Protein AF-A0A918WQM6-F1 (afdb_monomer_lite)

pLDDT: mean 87.81, std 10.88, range [41.34, 97.0]

Foldseek 3Di:
DKDAFDLVAWLDVPDDRIDDAAEWADQEQAAPDADDADPLLLVLLVVQLPRFWTHRDPPDKGQRNHPSPDIDAGWGWDAFPNHIYIYTSCRNVCCPVRRHDIDPVVRVRSSVVSVVVVVVVVVVVVD

InterPro domains:
  IPR057679 Domain of unknown function DUF7919 [PF25535] (1-109)

Secondary structure (DSSP, 8-state):
-EEE--GGGSS-TTS-SEEE-EE----SSS-SSB----HHHHHHHHHHHHH-EE--SS---EE-TTTS--EE--EEEEEETTEEEEEETTHHHHHHHH-B---HHHHHHHHHHHHHHHHHHHHHTT-

Radius of gyration: 14.98 Å; chains: 1; bounding box: 44×34×33 Å

Structure (mmCIF, N/CA/C/O backbone):
data_AF-A0A918WQM6-F1
#
_entry.id   AF-A0A918WQM6-F1
#
loop_
_atom_site.group_PDB
_atom_site.id
_atom_site.type_symbol
_atom_site.label_atom_id
_atom_site.label_alt_id
_atom_site.label_comp_id
_atom_site.label_asym_id
_atom_site.label_entity_id
_atom_site.label_seq_id
_atom_site.pdbx_PDB_ins_code
_atom_site.Cartn_x
_atom_site.Cartn_y
_atom_site.Cartn_z
_atom_site.occupancy
_atom_site.B_iso_or_equiv
_atom_site.auth_seq_id
_atom_site.auth_comp_id
_atom_site.auth_asym_id
_atom_site.auth_atom_id
_atom_site.pdbx_PDB_model_num
ATOM 1 N N . MET A 1 1 ? 8.809 11.184 5.859 1.00 69.31 1 MET A N 1
ATOM 2 C CA . MET A 1 1 ? 9.151 11.878 4.593 1.00 69.31 1 MET A CA 1
ATOM 3 C C . MET A 1 1 ? 8.010 12.835 4.292 1.00 69.31 1 MET A C 1
ATOM 5 O O . MET A 1 1 ? 6.883 12.490 4.625 1.00 69.31 1 MET A O 1
ATOM 9 N N . GLN A 1 2 ? 8.289 14.024 3.757 1.00 77.38 2 GLN A N 1
ATOM 10 C CA . GLN A 1 2 ? 7.253 15.012 3.442 1.00 77.38 2 GLN A CA 1
ATOM 11 C C . GLN A 1 2 ? 6.673 14.735 2.048 1.00 77.38 2 GLN A C 1
ATOM 13 O O . GLN A 1 2 ? 7.437 14.555 1.099 1.00 77.38 2 GLN A O 1
ATOM 18 N N . TYR A 1 3 ? 5.347 14.696 1.937 1.00 77.69 3 TYR A N 1
ATOM 19 C CA . TYR A 1 3 ? 4.609 14.437 0.698 1.00 77.69 3 TYR A CA 1
ATOM 20 C C . TYR A 1 3 ? 3.742 15.627 0.324 1.00 77.69 3 TYR A C 1
ATOM 22 O O . TYR A 1 3 ? 3.312 16.365 1.208 1.00 77.69 3 TYR A O 1
ATOM 30 N N . SER A 1 4 ? 3.469 15.786 -0.972 1.00 74.38 4 SER A N 1
ATOM 31 C CA . SER A 1 4 ? 2.520 16.769 -1.486 1.00 74.38 4 SER A CA 1
ATOM 32 C C . SER A 1 4 ? 1.510 16.143 -2.442 1.00 74.38 4 SER A C 1
ATOM 34 O O . SER A 1 4 ? 1.832 15.208 -3.173 1.00 74.38 4 SER A O 1
ATOM 36 N N . HIS A 1 5 ? 0.278 16.654 -2.433 1.00 77.38 5 HIS A N 1
ATOM 37 C CA . HIS A 1 5 ? -0.813 16.155 -3.278 1.00 77.38 5 HIS A CA 1
ATOM 38 C C . HIS A 1 5 ? -1.697 17.290 -3.801 1.00 77.38 5 HIS A C 1
ATOM 40 O O . HIS A 1 5 ? -1.682 18.401 -3.272 1.00 77.38 5 HIS A O 1
ATOM 46 N N . LEU A 1 6 ? -2.472 17.009 -4.853 1.00 72.31 6 LEU A N 1
ATOM 47 C CA . LEU A 1 6 ? -3.503 17.922 -5.339 1.00 72.31 6 LEU A CA 1
ATOM 48 C C . LEU A 1 6 ? -4.809 17.649 -4.596 1.00 72.31 6 LEU A C 1
ATOM 50 O O . LEU A 1 6 ? -5.522 16.697 -4.914 1.00 72.31 6 LEU A O 1
ATOM 54 N N . LYS A 1 7 ? -5.131 18.524 -3.644 1.00 74.12 7 LYS A N 1
ATOM 55 C CA . LYS A 1 7 ? -6.284 18.403 -2.745 1.00 74.12 7 LYS A CA 1
ATOM 56 C C . LYS A 1 7 ? -7.619 18.154 -3.459 1.00 74.12 7 LYS A C 1
ATOM 58 O O . LYS A 1 7 ? -8.432 17.372 -2.987 1.00 74.12 7 LYS A O 1
ATOM 63 N N . GLU A 1 8 ? -7.814 18.768 -4.623 1.00 73.69 8 GLU A N 1
ATOM 64 C CA . GLU A 1 8 ? -9.010 18.635 -5.477 1.00 73.69 8 GLU A CA 1
ATOM 65 C C . GLU A 1 8 ? -9.233 17.214 -6.023 1.00 73.69 8 GLU A C 1
ATOM 67 O O . GLU A 1 8 ? -10.325 16.878 -6.472 1.00 73.69 8 GLU A O 1
ATOM 72 N N . PHE A 1 9 ? -8.193 16.381 -5.999 1.00 70.38 9 PHE A N 1
ATOM 73 C CA . PHE A 1 9 ? -8.187 15.022 -6.535 1.00 70.38 9 PHE A CA 1
ATOM 74 C C . PHE A 1 9 ? -7.825 13.976 -5.469 1.00 70.38 9 PHE A C 1
ATOM 76 O O . PHE A 1 9 ? -7.461 12.848 -5.817 1.00 70.38 9 PHE A O 1
ATOM 83 N N . SER A 1 10 ? -7.892 14.355 -4.193 1.00 73.69 10 SER A N 1
ATOM 84 C CA . SER A 1 10 ? -7.648 13.476 -3.051 1.00 73.69 10 SER A CA 1
ATOM 85 C C . SER A 1 10 ? -8.960 13.102 -2.383 1.00 73.69 10 SER A C 1
ATOM 87 O O . SER A 1 10 ? -9.859 13.932 -2.276 1.00 73.69 10 SER A O 1
ATOM 89 N N . TYR A 1 11 ? -9.067 11.848 -1.935 1.00 75.75 11 TYR A N 1
ATOM 90 C CA . TYR A 1 11 ? -10.270 11.364 -1.249 1.00 75.75 11 TYR A CA 1
ATOM 91 C C . TYR A 1 11 ? -10.570 12.168 0.025 1.00 75.75 11 TYR A C 1
ATOM 93 O O . TYR A 1 11 ? -11.726 12.355 0.393 1.00 75.75 11 TYR A O 1
ATOM 101 N N . ASP A 1 12 ? -9.515 12.643 0.687 1.00 78.31 12 ASP A N 1
ATOM 102 C CA . ASP A 1 12 ? -9.597 13.414 1.914 1.00 78.31 12 ASP A CA 1
ATOM 103 C C . ASP A 1 12 ? -9.379 14.901 1.610 1.00 78.31 12 ASP A C 1
ATOM 105 O O . ASP A 1 12 ? -8.253 15.369 1.415 1.00 78.31 12 ASP A O 1
ATOM 109 N N . SER A 1 13 ? -10.481 15.653 1.578 1.00 73.44 13 SER A N 1
ATOM 110 C CA . SER A 1 13 ? -10.463 17.109 1.418 1.00 73.44 13 SER A CA 1
ATOM 111 C C . SER A 1 13 ? -10.009 17.858 2.677 1.00 73.44 13 SER A C 1
ATOM 113 O O . SER A 1 13 ? -9.940 19.085 2.665 1.00 73.44 13 SER A O 1
ATOM 115 N N . GLU A 1 14 ? -9.727 17.175 3.781 1.00 81.56 14 GLU A N 1
ATOM 116 C CA . GLU A 1 14 ? -9.132 17.757 4.986 1.00 81.56 14 GLU A CA 1
ATOM 117 C C . GLU A 1 14 ? -7.619 17.522 5.050 1.00 81.56 14 GLU A C 1
ATOM 119 O O . GLU A 1 14 ? -6.918 18.277 5.729 1.00 81.56 14 GLU A O 1
ATOM 124 N N . LEU A 1 15 ? -7.094 16.560 4.280 1.00 83.12 15 LEU A N 1
ATOM 125 C CA . LEU A 1 15 ? -5.661 16.298 4.181 1.00 83.12 15 LEU A CA 1
ATOM 126 C C . LEU A 1 15 ? -4.920 17.571 3.724 1.00 83.12 15 LEU A C 1
ATOM 128 O O . LEU A 1 15 ? -5.226 18.122 2.655 1.00 83.12 15 LEU A O 1
ATOM 132 N N . PRO A 1 16 ? -3.941 18.070 4.503 1.00 84.00 16 PRO A N 1
ATOM 133 C CA . PRO A 1 16 ? -3.197 19.262 4.130 1.00 84.00 16 PRO A CA 1
ATOM 134 C C . PRO A 1 16 ? -2.377 18.993 2.867 1.00 84.00 16 PRO A C 1
ATOM 136 O O . PRO A 1 16 ? -1.954 17.865 2.623 1.00 84.00 16 PRO A O 1
ATOM 139 N N . GLU A 1 17 ? -2.126 20.033 2.067 1.00 82.00 17 GLU A N 1
ATOM 140 C CA . GLU A 1 17 ? -1.354 19.916 0.816 1.00 82.00 17 GLU A CA 1
ATOM 141 C C . GLU A 1 17 ? 0.036 19.318 1.030 1.00 82.00 17 GLU A C 1
ATOM 143 O O . GLU A 1 17 ? 0.595 18.737 0.106 1.00 82.00 17 GLU A O 1
ATOM 148 N N . GLN A 1 18 ? 0.583 19.469 2.239 1.00 84.06 18 GLN A N 1
ATOM 149 C CA . GLN A 1 18 ? 1.827 18.856 2.673 1.00 84.06 18 GLN A CA 1
ATOM 150 C C . GLN A 1 18 ? 1.616 18.125 3.996 1.00 84.06 18 GLN A C 1
ATOM 152 O O . GLN A 1 18 ? 1.086 18.704 4.945 1.00 84.06 18 GLN A O 1
ATOM 157 N N . PHE A 1 19 ? 2.070 16.878 4.072 1.00 87.88 19 PHE A N 1
ATOM 158 C CA . PHE A 1 19 ? 1.970 16.044 5.270 1.00 87.88 19 PHE A CA 1
ATOM 159 C C . PHE A 1 19 ? 3.150 15.078 5.370 1.00 87.88 19 PHE A C 1
ATOM 161 O O . PHE A 1 19 ? 3.879 14.848 4.399 1.00 87.88 19 PHE A O 1
ATOM 168 N N . GLU A 1 20 ? 3.359 14.522 6.560 1.00 91.44 20 GLU A N 1
ATOM 169 C CA . GLU A 1 20 ? 4.346 13.472 6.772 1.00 91.44 20 GLU A CA 1
ATOM 170 C C . GLU A 1 20 ? 3.677 12.109 6.752 1.00 91.44 20 GLU A C 1
ATOM 172 O O . GLU A 1 20 ? 2.730 11.875 7.492 1.00 91.44 20 GLU A O 1
ATOM 177 N N . ALA A 1 21 ? 4.215 11.189 5.956 1.00 92.56 21 ALA A N 1
ATOM 178 C CA . ALA A 1 21 ? 3.730 9.818 5.926 1.00 92.56 21 ALA A CA 1
ATOM 179 C C . ALA A 1 21 ? 4.868 8.798 5.925 1.00 92.56 21 ALA A C 1
ATOM 181 O O . ALA A 1 21 ? 6.026 9.099 5.593 1.00 92.56 21 ALA A O 1
ATOM 182 N N . LYS A 1 22 ? 4.513 7.565 6.288 1.00 94.50 22 LYS A N 1
ATOM 183 C CA . LYS A 1 22 ? 5.335 6.377 6.061 1.00 94.50 22 LYS A CA 1
ATOM 184 C C . LYS A 1 22 ? 4.954 5.746 4.722 1.00 94.50 22 LYS A C 1
ATOM 186 O O . LYS A 1 22 ? 3.799 5.378 4.516 1.00 94.50 22 LYS A O 1
ATOM 191 N N . ALA A 1 23 ? 5.926 5.598 3.825 1.00 93.69 23 ALA A N 1
ATOM 192 C CA . ALA A 1 23 ? 5.724 4.849 2.590 1.00 93.69 23 ALA A CA 1
ATOM 193 C C . ALA A 1 23 ? 5.684 3.347 2.876 1.00 93.69 23 ALA A C 1
ATOM 195 O O . ALA A 1 23 ? 6.599 2.811 3.502 1.00 93.69 23 ALA A O 1
ATOM 196 N N . ILE A 1 24 ? 4.658 2.673 2.369 1.00 94.31 24 ILE A N 1
ATOM 197 C CA . ILE A 1 24 ? 4.498 1.224 2.441 1.00 94.31 24 ILE A CA 1
ATOM 198 C C . ILE A 1 24 ? 4.292 0.701 1.028 1.00 94.31 24 ILE A C 1
ATOM 200 O O . ILE A 1 24 ? 3.323 1.035 0.359 1.00 94.31 24 ILE A O 1
ATOM 204 N N . GLY A 1 25 ? 5.214 -0.123 0.552 1.00 89.06 25 GLY A N 1
ATOM 205 C CA . GLY A 1 25 ? 5.194 -0.629 -0.811 1.00 89.06 25 GLY A CA 1
ATOM 206 C C . GLY A 1 25 ? 6.591 -0.729 -1.391 1.00 89.06 25 GLY A C 1
ATOM 207 O O . GLY A 1 25 ? 7.589 -0.400 -0.747 1.00 89.06 25 GLY A O 1
ATOM 208 N N . TRP A 1 26 ? 6.655 -1.196 -2.631 1.00 88.88 26 TRP A N 1
ATOM 209 C CA . TRP A 1 26 ? 7.916 -1.405 -3.313 1.00 88.88 26 TRP A CA 1
ATOM 210 C C . TRP A 1 26 ? 7.788 -1.136 -4.809 1.00 88.88 26 TRP A C 1
ATOM 212 O O . TRP A 1 26 ? 6.799 -1.523 -5.419 1.00 88.88 26 TRP A O 1
ATOM 222 N N . LEU A 1 27 ? 8.793 -0.476 -5.387 1.00 85.25 27 LEU A N 1
ATOM 223 C CA . LEU A 1 27 ? 8.867 -0.110 -6.807 1.00 85.25 27 LEU A CA 1
ATOM 224 C C . LEU A 1 27 ? 10.276 -0.403 -7.343 1.00 85.25 27 LEU A C 1
ATOM 226 O O . LEU A 1 27 ? 11.001 0.484 -7.793 1.00 85.25 27 LEU A O 1
ATOM 230 N N . GLY A 1 28 ? 10.699 -1.659 -7.210 1.00 89.44 28 GLY A N 1
ATOM 231 C CA . GLY A 1 28 ? 12.030 -2.126 -7.600 1.00 89.44 28 GLY A CA 1
ATOM 232 C C . GLY A 1 28 ? 12.003 -3.363 -8.496 1.00 89.44 28 GLY A C 1
ATOM 233 O O . GLY A 1 28 ? 10.940 -3.837 -8.904 1.00 89.44 28 GLY A O 1
ATOM 234 N N . LYS A 1 29 ? 13.203 -3.871 -8.799 1.00 94.50 29 LYS A N 1
ATOM 235 C CA . LYS A 1 29 ? 13.438 -5.038 -9.672 1.00 94.50 29 LYS A CA 1
ATOM 236 C C . LYS A 1 29 ? 13.392 -6.392 -8.953 1.00 94.50 29 LYS A C 1
ATOM 238 O O . LYS A 1 29 ? 13.402 -7.426 -9.606 1.00 94.50 29 LYS A O 1
ATOM 243 N N . GLU A 1 30 ? 13.309 -6.379 -7.630 1.00 93.38 30 GLU A N 1
ATOM 244 C CA . GLU A 1 30 ? 13.165 -7.545 -6.751 1.00 93.38 30 GLU A CA 1
ATOM 245 C C . GLU A 1 30 ? 12.461 -7.100 -5.472 1.00 93.38 30 GLU A C 1
ATOM 247 O O . GLU A 1 30 ? 12.603 -5.936 -5.123 1.00 93.38 30 GLU A O 1
ATOM 252 N N . VAL A 1 31 ? 11.708 -7.956 -4.780 1.00 92.56 31 VAL A N 1
ATOM 253 C CA . VAL A 1 31 ? 11.050 -7.580 -3.513 1.00 92.56 31 VAL A CA 1
ATOM 254 C C . VAL A 1 31 ? 11.999 -7.767 -2.321 1.00 92.56 31 VAL A C 1
ATOM 256 O O . VAL A 1 31 ? 12.730 -8.753 -2.289 1.00 92.56 31 VAL A O 1
ATOM 259 N N . PRO A 1 32 ? 11.987 -6.868 -1.319 1.00 92.56 32 PRO A N 1
ATOM 260 C CA . PRO A 1 32 ? 12.908 -6.941 -0.180 1.00 92.56 32 PRO A CA 1
ATOM 261 C C . PRO A 1 32 ? 12.549 -8.068 0.794 1.00 92.56 32 PRO A C 1
ATOM 263 O O . PRO A 1 32 ? 13.415 -8.607 1.477 1.00 92.56 32 PRO A O 1
ATOM 266 N N . LEU A 1 33 ? 11.263 -8.407 0.867 1.00 94.50 33 LEU A N 1
ATOM 267 C CA . LEU A 1 33 ? 10.731 -9.489 1.674 1.00 94.50 33 LEU A CA 1
ATOM 268 C C . LEU A 1 33 ? 9.575 -10.140 0.919 1.00 94.50 33 LEU A C 1
ATOM 270 O O . LEU A 1 33 ? 8.769 -9.441 0.293 1.00 94.50 33 LEU A O 1
ATOM 274 N N . SER A 1 34 ? 9.506 -11.469 0.990 1.00 95.12 34 SER A N 1
ATOM 275 C CA . SER A 1 34 ? 8.445 -12.255 0.367 1.00 95.12 34 SER A CA 1
ATOM 276 C C . SER A 1 34 ? 7.697 -13.102 1.383 1.00 95.12 34 SER A C 1
ATOM 278 O O . SER A 1 34 ? 8.312 -13.649 2.297 1.00 95.12 34 SER A O 1
ATOM 280 N N . GLY A 1 35 ? 6.387 -13.247 1.204 1.00 94.56 35 GLY A N 1
ATOM 281 C CA . GLY A 1 35 ? 5.570 -14.069 2.087 1.00 94.56 35 GLY A CA 1
ATOM 282 C C . GLY A 1 35 ? 4.081 -13.999 1.788 1.00 94.56 35 GLY A C 1
ATOM 283 O O . GLY A 1 35 ? 3.651 -13.433 0.783 1.00 94.56 35 GLY A O 1
ATOM 284 N N . GLU A 1 36 ? 3.305 -14.613 2.675 1.00 94.38 36 GLU A N 1
ATOM 285 C CA . GLU A 1 36 ? 1.847 -14.612 2.620 1.00 94.38 36 GLU A CA 1
ATOM 286 C C . GLU A 1 36 ? 1.274 -13.502 3.501 1.00 94.38 36 GLU A C 1
ATOM 288 O O . GLU A 1 36 ? 1.846 -13.137 4.528 1.00 94.38 36 GLU A O 1
ATOM 293 N N . ILE A 1 37 ? 0.126 -12.973 3.086 1.00 95.56 37 ILE A N 1
ATOM 294 C CA . ILE A 1 37 ? -0.606 -11.927 3.795 1.00 95.56 37 ILE A CA 1
ATOM 295 C C . ILE A 1 37 ? -1.979 -12.487 4.155 1.00 95.56 37 ILE A C 1
ATOM 297 O O . ILE A 1 37 ? -2.611 -13.163 3.341 1.00 95.56 37 ILE A O 1
ATOM 301 N N . GLY A 1 38 ? -2.444 -12.201 5.372 1.00 94.81 38 GLY A N 1
ATOM 302 C CA . GLY A 1 38 ? -3.777 -12.594 5.821 1.00 94.81 38 GLY A CA 1
ATOM 303 C C . GLY A 1 38 ? -4.883 -11.999 4.942 1.00 94.81 38 GLY A C 1
ATOM 304 O O . GLY A 1 38 ? -4.773 -10.865 4.473 1.00 94.81 38 GLY A O 1
ATOM 305 N N . ALA A 1 39 ? -5.964 -12.757 4.742 1.00 94.25 39 ALA A N 1
ATOM 306 C CA . ALA A 1 39 ? -7.071 -12.365 3.866 1.00 94.25 39 ALA A CA 1
ATOM 307 C C . ALA A 1 39 ? -7.688 -11.009 4.253 1.00 94.25 39 ALA A C 1
ATOM 309 O O . ALA A 1 39 ? -7.913 -10.176 3.381 1.00 94.25 39 ALA A O 1
ATOM 310 N N . ASP A 1 40 ? -7.859 -10.746 5.551 1.00 95.06 40 ASP A N 1
ATOM 311 C CA . ASP A 1 40 ? -8.401 -9.473 6.040 1.00 95.06 40 ASP A CA 1
ATOM 312 C C . ASP A 1 40 ? -7.519 -8.274 5.647 1.00 95.06 40 ASP A C 1
ATOM 314 O O . ASP A 1 40 ? -8.036 -7.233 5.247 1.00 95.06 40 ASP A O 1
ATOM 318 N N . CYS A 1 41 ? -6.190 -8.417 5.677 1.00 96.44 41 CYS A N 1
ATOM 319 C CA . CYS A 1 41 ? -5.279 -7.366 5.220 1.00 96.44 41 CYS A CA 1
ATOM 320 C C . CYS A 1 41 ? -5.352 -7.164 3.702 1.00 96.44 41 CYS A C 1
ATOM 322 O O . CYS A 1 41 ? -5.303 -6.029 3.235 1.00 96.44 41 CYS A O 1
ATOM 324 N N . ILE A 1 42 ? -5.488 -8.241 2.921 1.00 96.19 42 ILE A N 1
ATOM 325 C CA . ILE A 1 42 ? -5.682 -8.135 1.467 1.00 96.19 42 ILE A CA 1
ATOM 326 C C . ILE A 1 42 ? -6.975 -7.383 1.148 1.00 96.19 42 ILE A C 1
ATOM 328 O O . ILE A 1 42 ? -6.967 -6.478 0.310 1.00 96.19 42 ILE A O 1
ATOM 332 N N . ASP A 1 43 ? -8.067 -7.721 1.827 1.00 95.75 43 ASP A N 1
ATOM 333 C CA . ASP A 1 43 ? -9.360 -7.071 1.628 1.00 95.75 43 ASP A CA 1
ATOM 334 C C . ASP A 1 43 ? -9.310 -5.591 2.025 1.00 95.75 43 ASP A C 1
ATOM 336 O O . ASP A 1 43 ? -9.795 -4.743 1.276 1.00 95.75 43 ASP A O 1
ATOM 340 N N . ALA A 1 44 ? -8.621 -5.260 3.121 1.00 95.94 44 ALA A N 1
ATOM 341 C CA . ALA A 1 44 ? -8.376 -3.877 3.516 1.00 95.94 44 ALA A CA 1
ATOM 342 C C . ALA A 1 44 ? -7.603 -3.095 2.439 1.00 95.94 44 ALA A C 1
ATOM 344 O O . ALA A 1 44 ? -8.006 -1.996 2.067 1.00 95.94 44 ALA A O 1
ATOM 345 N N . ILE A 1 45 ? -6.520 -3.653 1.882 1.00 95.12 45 ILE A N 1
ATOM 346 C CA . ILE A 1 45 ? -5.748 -2.979 0.819 1.00 95.12 45 ILE A CA 1
ATOM 347 C C . ILE A 1 45 ? -6.607 -2.791 -0.439 1.00 95.12 45 ILE A C 1
ATOM 349 O O . ILE A 1 45 ? -6.527 -1.743 -1.081 1.00 95.12 45 ILE A O 1
ATOM 353 N N . ARG A 1 46 ? -7.446 -3.772 -0.795 1.00 95.00 46 ARG A N 1
ATOM 354 C CA . ARG A 1 46 ? -8.377 -3.657 -1.931 1.00 95.00 46 ARG A CA 1
ATOM 355 C C . ARG A 1 46 ? -9.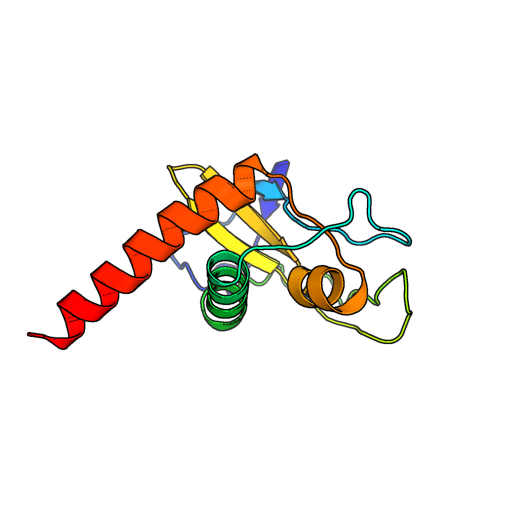407 -2.552 -1.721 1.00 95.00 46 ARG A C 1
ATOM 357 O O . ARG A 1 46 ? -9.637 -1.788 -2.654 1.00 95.00 46 ARG A O 1
ATOM 364 N N . PHE A 1 47 ? -9.965 -2.439 -0.517 1.00 93.88 47 PHE A N 1
ATOM 365 C CA . PHE A 1 47 ? -10.857 -1.342 -0.144 1.00 93.88 47 PHE A CA 1
ATOM 366 C C . PHE A 1 47 ? -10.151 0.018 -0.247 1.00 93.88 47 PHE A C 1
ATOM 368 O O . PHE A 1 47 ? -10.624 0.924 -0.924 1.00 93.88 47 PHE A O 1
ATOM 375 N N . LEU A 1 48 ? -8.956 0.154 0.335 1.00 92.69 48 LEU A N 1
ATOM 376 C CA . LEU A 1 48 ? -8.182 1.401 0.257 1.00 92.69 48 LEU A CA 1
ATOM 377 C C . LEU A 1 48 ? -7.855 1.785 -1.190 1.00 92.69 48 LEU A C 1
ATOM 379 O O . LEU A 1 48 ? -7.815 2.964 -1.535 1.00 92.69 48 LEU A O 1
ATOM 383 N N . HIS A 1 49 ? -7.637 0.789 -2.047 1.00 90.38 49 HIS A N 1
ATOM 384 C CA . HIS A 1 49 ? -7.398 0.988 -3.468 1.00 90.38 49 HIS A CA 1
ATOM 385 C C . HIS A 1 49 ? -8.613 1.536 -4.230 1.00 90.38 49 HIS A C 1
ATOM 387 O O . HIS A 1 49 ? -8.409 2.249 -5.218 1.00 90.38 49 HIS A O 1
ATOM 393 N N . SER A 1 50 ? -9.844 1.237 -3.800 1.00 88.06 50 SER A N 1
ATOM 394 C CA . SER A 1 50 ? -11.053 1.812 -4.398 1.00 88.06 50 SER A CA 1
ATOM 395 C C . SER A 1 50 ? -11.418 3.168 -3.794 1.00 88.06 50 SER A C 1
ATOM 397 O O . SER A 1 50 ? -11.708 4.093 -4.551 1.00 88.06 50 SER A O 1
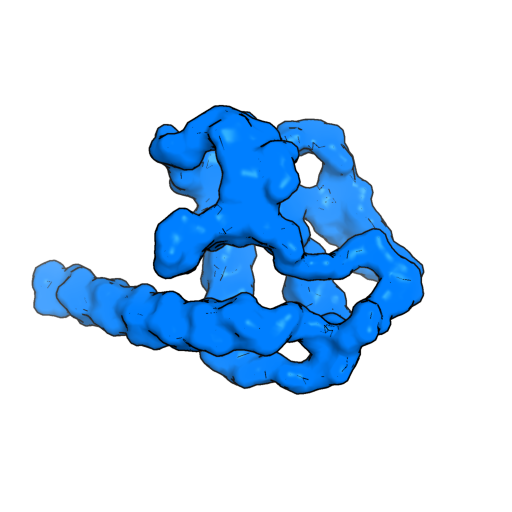ATOM 399 N N . GLU A 1 51 ? -11.327 3.314 -2.470 1.00 86.69 51 GLU A N 1
ATOM 400 C CA . GLU A 1 51 ? -11.910 4.463 -1.763 1.00 86.69 51 GLU A CA 1
ATOM 401 C C . GLU A 1 51 ? -10.908 5.572 -1.422 1.00 86.69 51 GLU A C 1
ATOM 403 O O . GLU A 1 51 ? -11.253 6.751 -1.418 1.00 86.69 51 GLU A O 1
ATOM 408 N N . CYS A 1 52 ? -9.645 5.235 -1.151 1.00 85.25 52 CYS A N 1
ATOM 409 C CA . CYS A 1 52 ? -8.709 6.150 -0.489 1.00 85.25 52 CYS A CA 1
ATOM 410 C C . CYS A 1 52 ? -7.615 6.685 -1.419 1.00 85.25 52 CYS A C 1
ATOM 412 O O . CYS A 1 52 ? -6.453 6.857 -1.033 1.00 85.25 52 CYS A O 1
ATOM 414 N N . ARG A 1 53 ? -7.969 6.945 -2.680 1.00 84.00 53 ARG A N 1
ATOM 415 C CA . ARG A 1 53 ? -7.023 7.430 -3.688 1.00 84.00 53 ARG A CA 1
ATOM 416 C C . ARG A 1 53 ? -6.585 8.865 -3.404 1.00 84.00 53 ARG A C 1
ATOM 418 O O . ARG A 1 53 ? -7.405 9.743 -3.142 1.00 84.00 53 ARG A O 1
ATOM 425 N N . ILE A 1 54 ? -5.292 9.119 -3.580 1.00 82.69 54 ILE A N 1
ATOM 426 C CA . ILE A 1 54 ? -4.760 10.474 -3.700 1.00 82.69 54 ILE A CA 1
ATOM 427 C C . ILE A 1 54 ? -4.074 10.673 -5.048 1.00 82.69 54 ILE A C 1
ATOM 429 O O . ILE A 1 54 ? -3.596 9.730 -5.692 1.00 82.69 54 ILE A O 1
ATOM 433 N N . SER A 1 55 ? -4.056 11.921 -5.508 1.00 74.75 55 SER A N 1
ATOM 434 C CA . SER A 1 55 ? -3.435 12.287 -6.775 1.00 74.75 55 SER A CA 1
ATOM 435 C C . SER A 1 55 ? -2.278 13.243 -6.546 1.00 74.75 55 SER A C 1
ATOM 437 O O . SER A 1 55 ? -2.459 14.437 -6.314 1.00 74.75 55 SER A O 1
ATOM 439 N N . SER A 1 56 ? -1.069 12.738 -6.748 1.00 69.94 56 SER A N 1
ATOM 440 C CA . SER A 1 56 ? 0.156 13.543 -6.788 1.00 69.94 56 SER A CA 1
ATOM 441 C C . SER A 1 56 ? 0.344 14.253 -8.148 1.00 69.94 56 SER A C 1
ATOM 443 O O . SER A 1 56 ? 1.455 14.567 -8.568 1.00 69.94 56 SER A O 1
ATOM 445 N N . GLY A 1 57 ? -0.745 14.478 -8.897 1.00 69.88 57 GLY A N 1
ATOM 446 C CA . GLY A 1 57 ? -0.743 15.182 -10.181 1.00 69.88 57 GLY A CA 1
ATOM 447 C C . GLY A 1 57 ? -0.140 14.380 -11.343 1.00 69.88 57 GLY A C 1
ATOM 448 O O . GLY A 1 57 ? -0.651 13.317 -11.710 1.00 69.88 57 GLY A O 1
ATOM 449 N N . GLN A 1 58 ? 0.900 14.930 -11.984 1.00 65.06 58 GLN A N 1
ATOM 450 C CA . GLN A 1 58 ? 1.474 14.449 -13.254 1.00 65.06 58 GLN A CA 1
ATOM 451 C C . GLN A 1 58 ? 2.738 13.580 -13.108 1.00 65.06 58 GLN A C 1
ATOM 453 O O . GLN A 1 58 ? 3.496 13.459 -14.065 1.00 65.06 58 GLN A O 1
ATOM 458 N N . LEU A 1 59 ? 2.962 12.910 -11.971 1.00 75.94 59 LEU A N 1
ATOM 459 C CA . LEU A 1 59 ? 4.141 12.040 -11.763 1.00 75.94 59 LEU A CA 1
ATOM 460 C C . LEU A 1 59 ? 4.225 10.808 -12.701 1.00 75.94 59 LEU A C 1
ATOM 462 O O . LEU A 1 59 ? 5.122 9.980 -12.568 1.00 75.94 59 LEU A O 1
ATOM 466 N N . GLY A 1 60 ? 3.330 10.700 -13.686 1.00 84.75 60 GLY A N 1
ATOM 467 C CA . GLY A 1 60 ? 3.385 9.698 -14.741 1.00 84.75 60 GLY A CA 1
ATOM 468 C C . GLY A 1 60 ? 2.886 8.333 -14.287 1.00 84.75 60 GLY A C 1
ATOM 469 O O . GLY A 1 60 ? 2.013 8.228 -13.427 1.00 84.75 60 GLY A O 1
ATOM 470 N N . TYR A 1 61 ? 3.408 7.292 -14.927 1.00 89.69 61 TYR A N 1
ATOM 471 C CA . TYR A 1 61 ? 3.107 5.899 -14.626 1.00 89.69 61 TYR A CA 1
ATOM 472 C C . TYR A 1 61 ? 4.384 5.160 -14.255 1.00 89.69 61 TYR A C 1
ATOM 474 O O . TYR A 1 61 ? 5.453 5.453 -14.790 1.00 89.69 61 TYR A O 1
ATOM 482 N N . HIS A 1 62 ? 4.250 4.152 -13.400 1.00 91.25 62 HIS A N 1
ATOM 483 C CA . HIS A 1 62 ? 5.322 3.220 -13.101 1.00 91.25 62 HIS A CA 1
ATOM 484 C C . HIS A 1 62 ? 5.038 1.878 -13.774 1.00 91.25 62 HIS A C 1
ATOM 486 O O . HIS A 1 62 ? 3.936 1.344 -13.675 1.00 91.25 62 HIS A O 1
ATOM 492 N N . THR A 1 63 ? 6.038 1.341 -14.470 1.00 95.56 63 THR A N 1
ATOM 493 C CA . THR A 1 63 ? 6.009 -0.023 -15.014 1.00 95.56 63 THR A CA 1
ATOM 494 C C . THR A 1 63 ? 6.719 -0.941 -14.034 1.00 95.56 63 THR A C 1
ATOM 496 O O . THR A 1 63 ? 7.814 -0.609 -13.589 1.00 95.56 63 THR A O 1
ATOM 499 N N . CYS A 1 64 ? 6.120 -2.085 -13.702 1.00 96.25 64 CYS A N 1
ATOM 500 C CA . CYS A 1 64 ? 6.688 -3.028 -12.742 1.00 96.25 64 CYS A CA 1
ATOM 501 C C . CYS A 1 64 ? 8.109 -3.439 -13.144 1.00 96.25 64 CYS A C 1
ATOM 503 O O . CYS A 1 64 ? 8.307 -4.038 -14.202 1.00 96.25 64 CYS A O 1
ATOM 505 N N . GLY A 1 65 ? 9.080 -3.178 -12.265 1.00 95.62 65 GLY A N 1
ATOM 506 C CA . GLY A 1 65 ? 10.490 -3.477 -12.514 1.00 95.62 65 GLY A CA 1
ATOM 507 C C . GLY A 1 65 ? 10.847 -4.967 -12.501 1.00 95.62 65 GLY A C 1
ATOM 508 O O . GLY A 1 65 ? 11.956 -5.312 -12.903 1.00 95.62 65 GLY A O 1
ATOM 509 N N . ILE A 1 66 ? 9.938 -5.836 -12.041 1.00 96.12 66 ILE A N 1
ATOM 510 C CA . ILE A 1 66 ? 10.150 -7.289 -11.948 1.00 96.12 66 ILE A CA 1
ATOM 511 C C . ILE A 1 66 ? 9.678 -7.973 -13.234 1.00 96.12 66 ILE A C 1
ATOM 513 O O . ILE A 1 66 ? 10.469 -8.601 -13.934 1.00 96.12 66 ILE A O 1
ATOM 517 N N . CYS A 1 67 ? 8.390 -7.844 -13.571 1.00 96.62 67 CYS A N 1
ATOM 518 C CA . CYS A 1 67 ? 7.819 -8.542 -14.724 1.00 96.62 67 CYS A CA 1
ATOM 519 C C . CYS A 1 67 ? 7.731 -7.704 -16.001 1.00 96.62 67 CYS A C 1
ATOM 521 O O . CYS A 1 67 ? 7.586 -8.286 -17.071 1.00 96.62 67 CYS A O 1
ATOM 523 N N . ASN A 1 68 ? 7.788 -6.371 -15.916 1.00 96.06 68 ASN A N 1
ATOM 524 C CA . ASN A 1 68 ? 7.576 -5.450 -17.041 1.00 96.06 68 ASN A CA 1
ATOM 525 C C . ASN A 1 68 ? 6.240 -5.649 -17.795 1.00 96.06 68 ASN A C 1
ATOM 527 O O . ASN A 1 68 ? 6.141 -5.325 -18.975 1.00 96.06 68 ASN A O 1
ATOM 531 N N . ARG A 1 69 ? 5.209 -6.200 -17.135 1.00 95.94 69 ARG A N 1
ATOM 532 C CA . ARG A 1 69 ? 3.889 -6.494 -17.740 1.00 95.94 69 ARG A CA 1
ATOM 533 C C . ARG A 1 69 ? 2.722 -5.727 -17.122 1.00 95.94 69 ARG A C 1
ATOM 535 O O . ARG A 1 69 ? 1.618 -5.795 -17.650 1.00 95.94 69 ARG A O 1
ATOM 542 N N . TYR A 1 70 ? 2.949 -5.024 -16.017 1.00 95.94 70 TYR A N 1
ATOM 543 C CA . TYR A 1 70 ? 1.925 -4.250 -15.321 1.00 95.94 70 TYR A CA 1
ATOM 544 C C . TYR A 1 70 ? 2.385 -2.809 -15.146 1.00 95.94 70 TYR A C 1
ATOM 546 O O . TYR A 1 70 ? 3.553 -2.557 -14.837 1.00 95.94 70 TYR A O 1
ATOM 554 N N . GLN A 1 71 ? 1.460 -1.875 -15.337 1.00 94.69 71 GLN A N 1
ATOM 555 C CA . GLN A 1 71 ? 1.706 -0.449 -15.220 1.00 94.69 71 GLN A CA 1
ATOM 556 C C . GLN A 1 71 ? 0.535 0.203 -14.494 1.00 94.69 71 GLN A C 1
ATOM 558 O O . GLN A 1 71 ? -0.620 -0.041 -14.836 1.00 94.69 71 GLN A O 1
ATOM 563 N N . ASP A 1 72 ? 0.836 1.057 -13.522 1.00 91.81 72 ASP A N 1
ATOM 564 C CA . ASP A 1 72 ? -0.177 1.841 -12.817 1.00 91.81 72 ASP A CA 1
ATOM 565 C C . ASP A 1 72 ? 0.407 3.172 -12.323 1.00 91.81 72 ASP A C 1
ATOM 567 O O . ASP A 1 72 ? 1.589 3.471 -12.521 1.00 91.81 72 ASP A O 1
ATOM 571 N N . ARG A 1 73 ? -0.436 4.006 -11.717 1.00 89.38 73 ARG A N 1
ATOM 572 C CA . ARG A 1 73 ? -0.062 5.310 -11.168 1.00 89.38 73 ARG A CA 1
ATOM 573 C C . ARG A 1 73 ? -0.867 5.684 -9.936 1.00 89.38 73 ARG A C 1
ATOM 575 O O . ARG A 1 73 ? -2.024 5.287 -9.786 1.00 89.38 73 ARG A O 1
ATOM 582 N N . GLY A 1 74 ? -0.280 6.592 -9.164 1.00 88.56 74 GLY A N 1
ATOM 583 C CA . GLY A 1 74 ? -0.888 7.205 -7.992 1.00 88.56 74 GLY A CA 1
ATOM 584 C C . GLY A 1 74 ? -0.689 6.390 -6.725 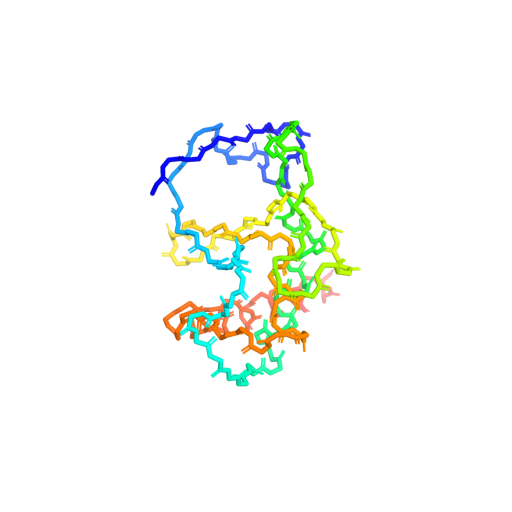1.00 88.56 74 GLY A C 1
ATOM 585 O O . GLY A 1 74 ? -0.179 5.264 -6.745 1.00 88.56 74 GLY A O 1
ATOM 586 N N . GLU A 1 75 ? -1.126 6.990 -5.630 1.00 91.69 75 GLU A N 1
ATOM 587 C CA . GLU A 1 75 ? -1.030 6.425 -4.296 1.00 91.69 75 GLU A CA 1
ATOM 588 C C . GLU A 1 75 ? -2.411 6.317 -3.651 1.00 91.69 75 GLU A C 1
ATOM 590 O O . GLU A 1 75 ? -3.391 6.933 -4.086 1.00 91.69 75 GLU A O 1
ATOM 595 N N . VAL A 1 76 ? -2.470 5.511 -2.602 1.00 92.19 76 VAL A N 1
ATOM 596 C CA . VAL A 1 76 ? -3.551 5.519 -1.627 1.00 92.19 76 VAL A CA 1
ATOM 597 C C . VAL A 1 76 ? -3.011 6.058 -0.319 1.00 92.19 76 VAL A C 1
ATOM 599 O O . VAL A 1 76 ? -1.855 5.804 0.035 1.00 92.19 76 VAL A O 1
ATOM 602 N N . HIS A 1 77 ? -3.852 6.802 0.381 1.00 93.00 77 HIS A N 1
ATOM 603 C CA . HIS A 1 77 ? -3.537 7.335 1.691 1.00 93.00 77 HIS A CA 1
ATOM 604 C C . HIS A 1 77 ? -4.399 6.655 2.750 1.00 93.00 77 HIS A C 1
ATOM 606 O O . HIS A 1 77 ? -5.596 6.469 2.568 1.00 93.00 77 HIS A O 1
ATOM 612 N N . LEU A 1 78 ? -3.769 6.259 3.850 1.00 92.75 78 LEU A N 1
ATOM 613 C CA . LEU A 1 78 ? -4.428 5.646 4.995 1.00 92.75 78 LEU A CA 1
ATOM 614 C C . LEU A 1 78 ? -3.948 6.351 6.253 1.00 92.75 78 LEU A C 1
ATOM 616 O O . LEU A 1 78 ? -2.746 6.417 6.504 1.00 92.75 78 LEU A O 1
ATOM 620 N N . LYS A 1 79 ? -4.892 6.774 7.088 1.00 92.06 79 LYS A N 1
ATOM 621 C CA . LYS A 1 79 ? -4.600 7.231 8.440 1.00 92.06 79 LYS A CA 1
ATOM 622 C C . LYS A 1 79 ? -4.962 6.155 9.449 1.00 92.06 79 LYS A C 1
ATOM 624 O O . LYS A 1 79 ? -6.115 5.740 9.542 1.00 92.06 79 LYS A O 1
ATOM 629 N N . MET A 1 80 ? -3.978 5.728 10.230 1.00 92.88 80 MET A N 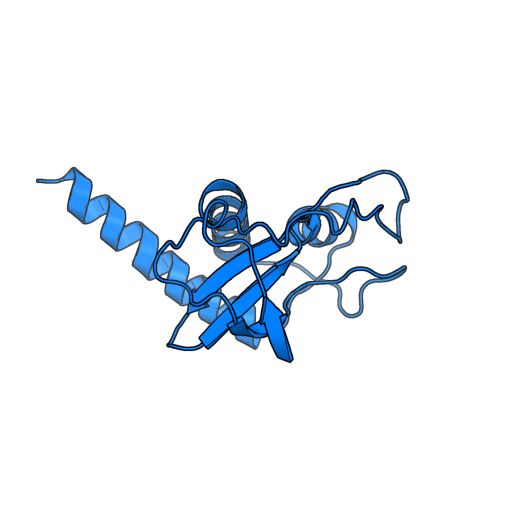1
ATOM 630 C CA . MET A 1 80 ? -4.128 4.659 11.210 1.00 92.88 80 MET A CA 1
ATOM 631 C C . MET A 1 80 ? -3.405 5.026 12.499 1.00 92.88 80 MET A C 1
ATOM 633 O O . MET A 1 80 ? -2.231 5.377 12.470 1.00 92.88 80 MET A O 1
ATOM 637 N N . GLU A 1 81 ? -4.115 4.967 13.630 1.00 89.06 81 GLU A N 1
ATOM 638 C CA . GLU A 1 81 ? -3.551 5.252 14.964 1.00 89.06 81 GLU A CA 1
ATOM 639 C C . GLU A 1 81 ? -2.818 6.618 15.034 1.00 89.06 81 GLU A C 1
ATOM 641 O O . GLU A 1 81 ? -1.846 6.793 15.762 1.00 89.06 81 GLU A O 1
ATOM 646 N N . GLY A 1 82 ? -3.288 7.609 14.263 1.00 89.12 82 GLY A N 1
ATOM 647 C CA . GLY A 1 82 ? -2.693 8.950 14.193 1.00 89.12 82 GLY A CA 1
ATOM 648 C C . GLY A 1 82 ? -1.474 9.083 13.269 1.00 89.12 82 GLY A C 1
ATOM 649 O O . GLY A 1 82 ? -0.956 10.188 13.139 1.00 89.12 82 GLY A O 1
ATOM 650 N N . GLN A 1 83 ? -1.047 8.005 12.609 1.00 92.69 83 GLN A N 1
ATOM 651 C CA . GLN A 1 83 ? 0.026 7.993 11.617 1.00 92.69 83 GLN A CA 1
ATOM 652 C C . GLN A 1 83 ? -0.552 7.924 10.200 1.00 92.69 83 GLN A C 1
ATOM 654 O O . GLN A 1 83 ? -1.382 7.066 9.896 1.00 92.69 83 GLN A O 1
ATOM 659 N N . ASP A 1 84 ? -0.0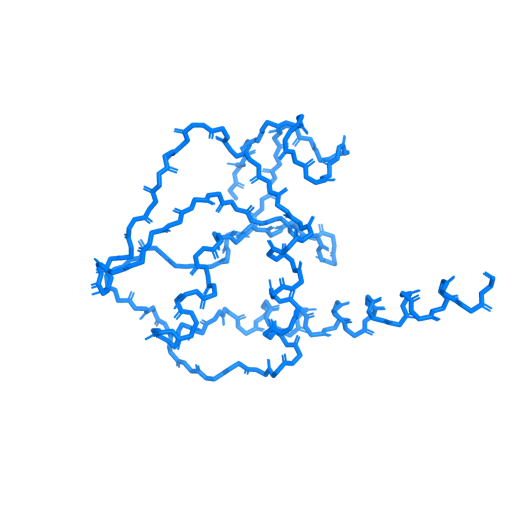62 8.797 9.322 1.00 93.62 84 ASP A N 1
ATOM 660 C CA . ASP A 1 84 ? -0.379 8.756 7.898 1.00 93.62 84 ASP A CA 1
ATOM 661 C C . ASP A 1 84 ? 0.554 7.779 7.165 1.00 93.62 84 ASP A C 1
ATOM 663 O O . ASP A 1 84 ? 1.772 7.729 7.400 1.00 93.62 84 ASP A O 1
ATOM 667 N N . TYR A 1 85 ? -0.028 6.993 6.268 1.00 95.19 85 TYR A N 1
ATOM 668 C CA . TYR A 1 85 ? 0.640 6.007 5.430 1.00 95.19 85 TYR A CA 1
ATOM 669 C C . TYR A 1 85 ? 0.326 6.279 3.964 1.00 95.19 85 TYR A C 1
ATOM 671 O O . TYR A 1 85 ? -0.792 6.656 3.612 1.00 95.19 85 TYR A O 1
ATOM 679 N N . LEU A 1 86 ? 1.315 6.041 3.106 1.00 93.75 86 LEU A N 1
ATOM 680 C CA . LEU A 1 86 ? 1.166 6.123 1.659 1.00 93.75 86 LEU A CA 1
ATOM 681 C C . LEU A 1 86 ? 1.594 4.835 0.992 1.00 93.75 86 LEU A C 1
ATOM 683 O O . LEU A 1 86 ? 2.714 4.368 1.200 1.00 93.75 86 LEU A O 1
ATOM 687 N N . LEU A 1 87 ? 0.709 4.279 0.172 1.00 94.19 87 LEU A N 1
ATOM 688 C CA . LEU A 1 87 ? 0.988 3.071 -0.589 1.00 94.19 87 LEU A CA 1
ATOM 689 C C . LEU A 1 87 ? 0.872 3.380 -2.084 1.00 94.19 87 LEU A C 1
ATOM 691 O O . LEU A 1 87 ? -0.109 4.001 -2.497 1.00 94.19 87 LEU A O 1
ATOM 695 N N . PRO A 1 88 ? 1.811 2.931 -2.935 1.00 93.38 88 PRO A N 1
ATOM 696 C CA . PRO A 1 88 ? 1.602 2.998 -4.372 1.00 93.38 88 PRO A CA 1
ATOM 697 C C . PRO A 1 88 ? 0.428 2.089 -4.736 1.00 93.38 88 PRO A C 1
ATOM 699 O O . PRO A 1 88 ? 0.317 0.980 -4.213 1.00 93.38 88 PRO A O 1
ATOM 702 N N . ARG A 1 89 ? -0.410 2.489 -5.697 1.00 91.56 89 ARG A N 1
ATOM 703 C CA . ARG A 1 89 ? -1.521 1.634 -6.165 1.00 91.56 89 ARG A CA 1
ATOM 704 C C . ARG A 1 89 ? -1.052 0.261 -6.662 1.00 91.56 89 ARG A C 1
ATOM 706 O O . ARG A 1 89 ? -1.735 -0.743 -6.492 1.00 91.56 89 ARG A O 1
ATOM 713 N N . MET A 1 90 ? 0.184 0.197 -7.155 1.00 93.75 90 MET A N 1
ATOM 714 C CA . MET A 1 90 ? 0.851 -1.043 -7.553 1.00 93.75 90 MET A CA 1
ATOM 715 C C . MET A 1 90 ? 1.147 -2.022 -6.410 1.00 93.75 90 MET A C 1
ATOM 717 O O . MET A 1 90 ? 1.577 -3.135 -6.701 1.00 93.75 90 MET A O 1
ATOM 721 N N . ILE A 1 91 ? 0.940 -1.664 -5.137 1.00 95.25 91 ILE A N 1
ATOM 722 C CA . ILE A 1 91 ? 1.204 -2.572 -4.014 1.00 95.25 91 ILE A CA 1
ATOM 723 C C . ILE A 1 91 ? 0.462 -3.906 -4.174 1.00 95.25 91 ILE A C 1
ATOM 725 O O . ILE A 1 91 ? 1.064 -4.951 -3.946 1.00 95.25 91 ILE A O 1
ATOM 729 N N . LEU A 1 92 ? -0.784 -3.888 -4.668 1.00 95.31 92 LEU A N 1
ATOM 730 C CA . LEU A 1 92 ? -1.563 -5.100 -4.942 1.00 95.31 92 LEU A CA 1
ATOM 731 C C . LEU A 1 92 ? -0.875 -5.992 -5.978 1.00 95.31 92 LEU A C 1
ATOM 733 O O . LEU A 1 92 ? -0.715 -7.184 -5.749 1.00 95.31 92 LEU A O 1
ATOM 737 N N . HIS A 1 93 ? -0.377 -5.411 -7.073 1.00 96.06 93 HIS A N 1
ATOM 738 C CA . HIS A 1 93 ? 0.374 -6.161 -8.080 1.00 96.06 93 HIS A CA 1
ATOM 739 C C . HIS A 1 93 ? 1.637 -6.803 -7.489 1.00 96.06 93 HIS A C 1
ATOM 741 O O . HIS A 1 93 ? 1.913 -7.974 -7.738 1.00 96.06 93 HIS A O 1
ATOM 747 N N . TYR A 1 94 ? 2.394 -6.059 -6.677 1.00 96.38 94 TYR A N 1
ATOM 748 C CA . TYR A 1 94 ? 3.596 -6.587 -6.030 1.00 96.38 94 TYR A CA 1
ATOM 749 C C . TYR A 1 94 ? 3.278 -7.703 -5.022 1.00 96.38 94 TYR A C 1
ATOM 751 O O . TYR A 1 94 ? 4.047 -8.657 -4.912 1.00 96.38 94 TYR A O 1
ATOM 759 N N . ILE A 1 95 ? 2.151 -7.622 -4.317 1.00 96.12 95 ILE A N 1
ATOM 760 C CA . ILE A 1 95 ? 1.680 -8.680 -3.416 1.00 96.12 95 ILE A CA 1
ATOM 761 C C . ILE A 1 95 ? 1.269 -9.921 -4.218 1.00 96.12 95 ILE A C 1
ATOM 763 O O . ILE A 1 95 ? 1.791 -11.013 -3.988 1.00 96.12 95 ILE A O 1
ATOM 767 N N . ASP A 1 96 ? 0.374 -9.763 -5.192 1.00 95.25 96 ASP A N 1
ATOM 768 C CA . ASP A 1 96 ? -0.249 -10.887 -5.891 1.00 95.25 96 ASP A CA 1
ATOM 769 C C . ASP A 1 96 ? 0.760 -11.636 -6.776 1.00 95.25 96 ASP A C 1
ATOM 771 O O . ASP A 1 96 ? 0.905 -12.862 -6.668 1.00 95.25 96 ASP A O 1
ATOM 775 N N . GLU A 1 97 ? 1.516 -10.894 -7.591 1.00 96.69 97 GLU A N 1
ATOM 776 C CA . GLU A 1 97 ? 2.405 -11.442 -8.623 1.00 96.69 97 GLU A CA 1
ATOM 777 C C . GLU A 1 97 ? 3.836 -11.674 -8.130 1.00 96.69 97 GLU A C 1
ATOM 779 O O . GLU A 1 97 ? 4.564 -12.503 -8.683 1.00 96.69 97 GLU A O 1
ATOM 784 N N . HIS A 1 98 ? 4.275 -10.926 -7.114 1.00 96.44 98 HIS A N 1
ATOM 785 C CA . HIS A 1 98 ? 5.671 -10.934 -6.653 1.00 96.44 98 HIS A CA 1
ATOM 786 C C . HIS A 1 98 ? 5.823 -11.277 -5.174 1.00 96.44 98 HIS A C 1
ATOM 788 O O . HIS A 1 98 ? 6.938 -11.254 -4.654 1.00 96.44 98 HIS A O 1
ATOM 794 N N . LYS A 1 99 ? 4.717 -11.642 -4.512 1.00 96.69 99 LYS A N 1
ATOM 795 C CA . LYS A 1 99 ? 4.675 -12.081 -3.112 1.00 96.69 99 LYS A CA 1
ATOM 796 C C . LYS A 1 99 ? 5.313 -11.087 -2.156 1.00 96.69 99 LYS A C 1
ATOM 798 O O . LYS A 1 99 ? 5.827 -11.501 -1.125 1.00 96.69 99 LYS A O 1
ATOM 803 N N . TYR A 1 100 ? 5.305 -9.798 -2.499 1.00 96.81 100 TYR A N 1
ATOM 804 C CA . TYR A 1 100 ? 5.801 -8.747 -1.622 1.00 96.81 100 TYR A CA 1
ATOM 805 C C . TYR A 1 100 ? 5.108 -8.837 -0.265 1.00 96.81 100 TYR A C 1
ATOM 807 O O . TYR A 1 100 ? 3.881 -8.838 -0.202 1.00 96.81 100 TYR A O 1
ATOM 815 N N . LEU A 1 101 ? 5.903 -8.882 0.802 1.00 97.00 101 LEU A N 1
ATOM 816 C CA . LEU A 1 101 ? 5.411 -8.846 2.171 1.00 97.00 101 LEU A CA 1
ATOM 817 C C . LEU A 1 101 ? 5.668 -7.449 2.762 1.00 97.00 101 LEU A C 1
ATOM 819 O O . LEU A 1 101 ? 6.831 -7.096 2.992 1.00 97.00 101 LEU A O 1
ATOM 823 N N . PRO A 1 102 ? 4.616 -6.641 3.000 1.00 96.25 102 PRO A N 1
ATOM 824 C CA . PRO A 1 102 ? 4.736 -5.385 3.727 1.00 96.25 102 PRO A CA 1
ATOM 825 C C . PRO A 1 102 ? 5.299 -5.590 5.143 1.00 96.25 102 PRO A C 1
ATOM 827 O O . PRO A 1 102 ? 5.236 -6.699 5.679 1.00 96.25 102 PRO A O 1
ATOM 830 N N . PRO A 1 103 ? 5.821 -4.529 5.787 1.00 95.75 103 PRO A N 1
ATOM 831 C CA . PRO A 1 103 ? 6.287 -4.608 7.168 1.00 95.75 103 PRO A CA 1
ATOM 832 C C . PRO A 1 103 ? 5.211 -5.166 8.106 1.00 95.75 103 PRO A C 1
ATOM 834 O O . PRO A 1 103 ? 4.061 -4.733 8.057 1.00 95.75 103 PRO A O 1
ATOM 837 N N . ILE A 1 104 ? 5.595 -6.083 8.997 1.00 94.88 104 ILE A N 1
ATOM 838 C CA . ILE A 1 104 ? 4.661 -6.742 9.929 1.00 94.88 104 ILE A CA 1
ATOM 839 C C . ILE A 1 104 ? 3.941 -5.710 10.806 1.00 94.88 104 ILE A C 1
ATOM 841 O O . ILE A 1 104 ? 2.728 -5.779 10.951 1.00 94.88 104 ILE A O 1
ATOM 845 N N . GLU A 1 105 ? 4.652 -4.682 11.286 1.00 94.56 105 GLU A N 1
ATOM 846 C CA . GLU A 1 105 ? 4.053 -3.597 12.081 1.00 94.56 105 GLU A CA 1
ATOM 847 C C . GLU A 1 105 ? 2.899 -2.881 11.361 1.00 94.56 105 GLU A C 1
ATOM 849 O O . GLU A 1 105 ? 1.939 -2.444 11.994 1.00 94.56 105 GLU A O 1
ATOM 854 N N . PHE A 1 106 ? 2.978 -2.774 10.031 1.00 96.06 106 PHE A N 1
ATOM 855 C CA . PHE A 1 106 ? 1.923 -2.185 9.220 1.00 96.06 106 PHE A CA 1
ATOM 856 C C . PHE A 1 106 ? 0.744 -3.148 9.074 1.00 96.06 106 PHE A C 1
ATOM 858 O O . PHE A 1 106 ? -0.397 -2.722 9.221 1.00 96.06 106 PHE A O 1
ATOM 865 N N . LEU A 1 107 ? 1.012 -4.434 8.822 1.00 96.56 107 LEU A N 1
ATOM 866 C CA . LEU A 1 107 ? -0.027 -5.458 8.681 1.00 96.56 107 LEU A CA 1
ATOM 867 C C . LEU A 1 107 ? -0.836 -5.628 9.972 1.00 96.56 107 LEU A C 1
ATOM 869 O O . LEU A 1 107 ? -2.062 -5.624 9.914 1.00 96.56 107 LEU A O 1
ATOM 873 N N . ASP A 1 108 ? -0.166 -5.679 11.125 1.00 95.75 108 ASP A N 1
ATOM 874 C CA . ASP A 1 108 ? -0.821 -5.800 12.431 1.00 95.75 108 ASP A CA 1
ATOM 875 C C . ASP A 1 108 ? -1.758 -4.615 12.703 1.00 95.75 108 ASP A C 1
ATOM 877 O O . ASP A 1 108 ? -2.857 -4.775 13.240 1.00 95.75 108 ASP A O 1
ATOM 881 N N . GLY A 1 109 ? -1.323 -3.399 12.359 1.00 96.19 109 GLY A N 1
ATOM 882 C CA . GLY A 1 109 ? -2.164 -2.210 12.464 1.00 96.19 109 GLY A CA 1
ATOM 883 C C . GLY A 1 109 ? -3.345 -2.264 11.498 1.00 96.19 109 GLY A C 1
ATOM 884 O O . GLY A 1 109 ? -4.482 -1.996 11.894 1.00 96.19 109 GLY A O 1
ATOM 885 N N . LEU A 1 110 ? -3.084 -2.638 10.243 1.00 96.56 110 LEU A N 1
ATOM 886 C CA . LEU A 1 110 ? -4.089 -2.671 9.187 1.00 96.56 110 LEU A CA 1
ATOM 887 C C . LEU A 1 110 ? -5.220 -3.649 9.519 1.00 96.56 110 LEU A C 1
ATOM 889 O O . LEU A 1 110 ? -6.388 -3.322 9.321 1.00 96.56 110 LEU A O 1
ATOM 893 N N . GLU A 1 111 ? -4.893 -4.810 10.083 1.00 95.69 111 GLU A N 1
ATOM 894 C CA . GLU A 1 111 ? -5.873 -5.800 10.529 1.00 95.69 111 GLU A CA 1
ATOM 895 C C . GLU A 1 111 ? -6.805 -5.240 11.618 1.00 95.69 111 GLU A C 1
ATOM 897 O O . GLU A 1 111 ? -8.033 -5.399 11.551 1.00 95.69 111 GLU A O 1
ATOM 902 N N . ARG A 1 112 ? -6.245 -4.521 12.605 1.00 95.38 112 ARG A N 1
ATOM 903 C CA . ARG A 1 112 ? -7.032 -3.850 13.656 1.00 95.38 112 ARG A CA 1
ATOM 904 C C . ARG A 1 112 ? -7.923 -2.759 13.073 1.00 95.38 112 ARG A C 1
ATOM 906 O O . ARG A 1 112 ? -9.108 -2.699 13.409 1.00 95.38 112 ARG A O 1
ATOM 913 N N . TRP A 1 113 ? -7.364 -1.923 12.198 1.00 95.19 113 TRP A N 1
ATOM 914 C CA . TRP A 1 113 ? -8.090 -0.850 11.524 1.00 95.19 113 TRP A CA 1
ATOM 915 C C . TRP A 1 113 ? -9.265 -1.402 10.711 1.00 95.19 113 TRP A C 1
ATOM 917 O O . TRP A 1 113 ? -10.397 -0.948 10.875 1.00 95.19 113 TRP A O 1
ATOM 927 N N . TRP A 1 114 ? -9.033 -2.447 9.915 1.00 95.50 114 TRP A N 1
ATOM 928 C CA . TRP A 1 114 ? -10.053 -3.062 9.067 1.00 95.50 114 TRP A CA 1
ATOM 929 C C . TRP A 1 114 ? -11.174 -3.721 9.868 1.00 95.50 114 TRP A C 1
ATOM 931 O O . TRP A 1 114 ? -12.360 -3.590 9.554 1.00 95.50 114 TRP A O 1
ATOM 941 N N . SER A 1 115 ? -10.810 -4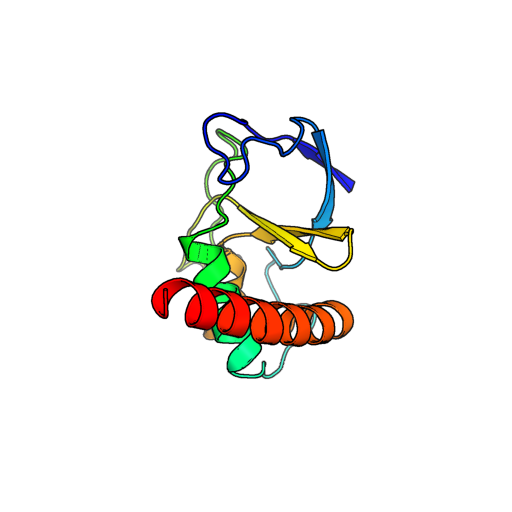.393 10.959 1.00 93.31 115 SER A N 1
ATOM 942 C CA . SER A 1 115 ? -11.771 -4.988 11.888 1.00 93.31 115 SER A CA 1
ATOM 943 C C . SER A 1 115 ? -12.687 -3.951 12.535 1.00 93.31 115 SER A C 1
ATOM 945 O O . SER A 1 115 ? -13.855 -4.246 12.796 1.00 93.31 115 SER A O 1
ATOM 947 N N . TRP A 1 116 ? -12.176 -2.751 12.815 1.00 89.75 116 TRP A N 1
ATOM 948 C CA . TRP A 1 116 ? -12.985 -1.640 13.309 1.00 89.75 116 TRP A CA 1
ATOM 949 C C . TRP A 1 116 ? -13.848 -1.031 12.196 1.00 89.75 116 TRP A C 1
ATOM 951 O O . TRP A 1 116 ? -15.051 -0.863 12.395 1.00 89.75 116 TRP A O 1
ATOM 961 N N . HIS A 1 117 ? -13.267 -0.786 11.017 1.00 88.31 117 HIS A N 1
ATOM 962 C CA . HIS A 1 117 ? -13.942 -0.154 9.881 1.00 88.31 117 HIS A CA 1
ATOM 963 C C . HIS A 1 117 ? -15.204 -0.918 9.462 1.00 88.31 117 HIS A C 1
ATOM 965 O O . HIS A 1 117 ? -16.300 -0.358 9.455 1.00 88.31 117 HIS A O 1
ATOM 971 N N . ARG A 1 118 ? -15.086 -2.236 9.247 1.00 87.94 118 ARG A N 1
ATOM 972 C CA . ARG A 1 118 ? -16.227 -3.089 8.867 1.00 87.94 118 ARG A CA 1
ATOM 973 C C . ARG A 1 118 ? -17.362 -3.082 9.898 1.00 87.94 118 ARG A C 1
ATOM 975 O O . ARG A 1 118 ? -18.525 -3.230 9.534 1.00 87.94 118 ARG A O 1
ATOM 982 N N . LYS A 1 119 ? -17.048 -2.935 11.193 1.00 80.62 119 LYS A N 1
ATOM 983 C CA . LYS A 1 119 ? -18.067 -2.864 12.259 1.00 80.62 119 LYS A CA 1
ATOM 984 C C . LYS A 1 119 ? -18.807 -1.528 12.246 1.00 80.62 119 LYS A C 1
ATOM 986 O O . LYS A 1 119 ? -20.011 -1.497 12.501 1.00 80.62 119 LYS A O 1
ATOM 991 N N . ALA A 1 120 ? -18.094 -0.438 11.968 1.00 75.62 120 ALA A N 1
ATOM 992 C CA . ALA A 1 120 ? -18.686 0.892 11.877 1.00 75.62 120 ALA A CA 1
ATOM 993 C C . ALA A 1 120 ? -19.674 0.988 10.699 1.00 75.62 120 ALA A C 1
ATOM 995 O O . ALA A 1 120 ? -20.778 1.505 10.870 1.00 75.62 120 ALA A O 1
ATOM 996 N N . GLU A 1 121 ? -19.335 0.402 9.547 1.00 66.19 121 GLU A N 1
ATOM 997 C CA . GLU A 1 121 ? -20.219 0.359 8.372 1.00 66.19 121 GLU A CA 1
ATOM 998 C C . GLU A 1 121 ? -21.515 -0.420 8.650 1.00 66.19 121 GLU A C 1
ATOM 1000 O O . GLU A 1 121 ? -22.608 0.103 8.442 1.00 66.19 121 GLU A O 1
ATOM 1005 N N . GLN A 1 122 ? -21.417 -1.609 9.256 1.00 63.94 122 GLN A N 1
ATOM 1006 C CA . GLN A 1 122 ? -22.583 -2.441 9.605 1.00 63.94 122 GLN A CA 1
ATOM 1007 C C . GLN A 1 122 ? -23.543 -1.779 10.606 1.00 63.94 122 GLN A C 1
ATOM 1009 O O . GLN A 1 122 ? -24.732 -2.085 10.627 1.00 63.94 122 GLN A O 1
ATOM 1014 N N . THR A 1 123 ? -23.043 -0.872 11.447 1.00 62.34 123 THR A N 1
ATOM 1015 C CA . THR A 1 123 ? -23.876 -0.148 12.423 1.00 62.34 123 THR A CA 1
ATOM 1016 C C . THR A 1 123 ? -24.629 1.017 11.770 1.00 62.34 123 THR A C 1
ATOM 1018 O O . THR A 1 123 ? -25.673 1.434 12.264 1.00 62.34 123 THR A O 1
ATOM 1021 N N . THR A 1 124 ? -24.122 1.529 10.647 1.00 58.94 124 THR A N 1
ATOM 1022 C CA . THR A 1 124 ? -24.693 2.682 9.939 1.00 58.94 124 THR A CA 1
ATOM 1023 C C . THR A 1 124 ? -25.837 2.267 9.005 1.00 58.94 124 THR A C 1
ATOM 1025 O O . THR A 1 124 ? -26.777 3.030 8.830 1.00 58.94 124 THR A O 1
ATOM 1028 N N . GLU A 1 125 ? -25.822 1.037 8.480 1.00 55.53 125 GLU A N 1
ATOM 1029 C CA . GLU A 1 125 ? -26.907 0.483 7.646 1.00 55.53 125 GLU A CA 1
ATOM 1030 C C . GLU A 1 125 ? -28.127 -0.016 8.447 1.00 55.53 125 GLU A C 1
ATOM 1032 O O . GLU A 1 125 ? -29.160 -0.350 7.868 1.00 55.53 125 GLU A O 1
ATOM 1037 N N . ALA A 1 126 ? -28.026 -0.076 9.778 1.00 52.06 126 ALA A N 1
ATOM 1038 C CA . ALA A 1 126 ? -29.074 -0.589 10.662 1.00 52.06 126 ALA A CA 1
ATOM 1039 C C . ALA A 1 126 ? -29.988 0.499 11.273 1.00 52.06 126 ALA A C 1
ATOM 1041 O O . ALA A 1 126 ? -30.810 0.165 12.129 1.00 52.06 126 ALA A O 1
ATOM 1042 N N . ASN A 1 127 ? -29.853 1.766 10.855 1.00 41.34 127 ASN A N 1
ATOM 1043 C CA . ASN A 1 127 ? -30.652 2.911 11.326 1.00 41.34 127 ASN A CA 1
ATOM 1044 C C . ASN A 1 127 ? -31.414 3.607 10.196 1.00 41.34 127 ASN A C 1
ATOM 1046 O O . ASN A 1 127 ? -30.786 3.913 9.160 1.00 41.34 127 ASN A O 1
#

Sequence (127 aa):
MQYSHLKEFSYDSELPEQFEAKAIGWLGKEVPLSGEIGADCIDAIRFLHSECRISSGQLGYHTCGICNRYQDRGEVHLKMEGQDYLLPRMILHYIDEHKYLPPIEFLDGLERWWSWHRKAEQTTEAN

Organism: NCBI:txid454148